Protein AF-X0S7B4-F1 (afdb_monomer_lite)

Radius of gyration: 12.36 Å; chains: 1; bounding box: 26×32×29 Å

Secondary structure (DSSP, 8-state):
------TT--SHHHHHHHHHTTT-HHHHHHHHHHHHHHPPTT-TT-HHHHHHHHHHHHHHHHTTT---HHHHHHHHHHHHH-TT-

Foldseek 3Di:
DDPDQDPQCPDPQLVLLCVVVVNDNQLSVQLVVLQVVQQDVPLQPPPVSLVSSLVSNCVSCVVVVRNDSVSSVVVSVVVSPDPVD

Organism: NCBI:txid412755

pLDDT: mean 93.9, std 8.5, range [40.59, 98.44]

Structure (mmCIF, N/CA/C/O backbone):
data_AF-X0S7B4-F1
#
_entry.id   AF-X0S7B4-F1
#
loop_
_atom_site.group_PDB
_atom_site.id
_atom_site.type_symbol
_atom_site.label_atom_id
_atom_site.label_alt_id
_atom_site.label_comp_id
_atom_site.label_asym_id
_atom_site.label_entity_id
_atom_site.label_seq_id
_atom_site.pdbx_PDB_ins_code
_atom_site.Cartn_x
_atom_site.Cartn_y
_atom_site.Cartn_z
_atom_site.occupancy
_atom_site.B_iso_or_equiv
_atom_site.auth_seq_id
_atom_site.auth_comp_id
_atom_site.auth_asym_id
_atom_site.auth_atom_id
_atom_site.pdbx_PDB_model_num
ATOM 1 N N . SER A 1 1 ? -0.763 -24.148 -15.249 1.00 40.59 1 SER A N 1
ATOM 2 C CA . SER A 1 1 ? 0.619 -23.746 -14.948 1.00 40.59 1 SER A CA 1
ATOM 3 C C . SER A 1 1 ? 0.705 -23.412 -13.477 1.00 40.59 1 SER A C 1
ATOM 5 O O . SER A 1 1 ? -0.045 -22.558 -13.033 1.00 40.59 1 SER A O 1
ATOM 7 N N . SER A 1 2 ? 1.509 -24.136 -12.705 1.00 52.81 2 SER A N 1
ATOM 8 C CA . SER A 1 2 ? 1.779 -23.821 -11.300 1.00 52.81 2 SER A CA 1
ATOM 9 C C . SER A 1 2 ? 2.778 -22.667 -11.248 1.00 52.81 2 SER A C 1
ATOM 11 O O . SER A 1 2 ? 3.939 -22.855 -11.607 1.00 52.81 2 SER A O 1
ATOM 13 N N . THR A 1 3 ? 2.326 -21.470 -10.872 1.00 67.38 3 THR A N 1
ATOM 14 C CA . THR A 1 3 ? 3.205 -20.338 -10.557 1.00 67.38 3 THR A CA 1
ATOM 15 C C . THR A 1 3 ? 4.091 -20.744 -9.380 1.00 67.38 3 THR A C 1
ATOM 17 O O . THR A 1 3 ? 3.598 -21.015 -8.284 1.00 67.38 3 THR A O 1
ATOM 20 N N . ASN A 1 4 ? 5.399 -20.860 -9.618 1.00 85.56 4 ASN A N 1
ATOM 21 C CA . ASN A 1 4 ? 6.371 -21.084 -8.552 1.00 85.56 4 ASN A CA 1
ATOM 22 C C . ASN A 1 4 ? 6.653 -19.739 -7.888 1.00 85.56 4 ASN A C 1
ATOM 24 O O . ASN A 1 4 ? 7.440 -18.946 -8.395 1.00 85.56 4 ASN A O 1
ATOM 28 N N . TYR A 1 5 ? 5.983 -19.486 -6.768 1.00 90.69 5 TYR A N 1
ATOM 29 C CA . TYR A 1 5 ? 6.244 -18.311 -5.948 1.00 90.69 5 TYR A CA 1
ATOM 30 C C . TYR A 1 5 ? 7.575 -18.457 -5.193 1.00 90.69 5 TYR A C 1
ATOM 32 O O . TYR A 1 5 ? 7.897 -19.562 -4.739 1.00 90.69 5 TYR A O 1
ATOM 40 N N . PRO A 1 6 ? 8.329 -17.359 -4.997 1.00 92.94 6 PRO A N 1
ATOM 41 C CA . PRO A 1 6 ? 9.468 -17.342 -4.087 1.00 92.94 6 PRO A CA 1
ATOM 42 C C . PRO A 1 6 ? 9.068 -17.804 -2.681 1.00 92.94 6 PRO A C 1
ATOM 44 O O . PRO A 1 6 ? 7.940 -17.590 -2.236 1.00 92.94 6 PRO A O 1
ATOM 47 N N . SER A 1 7 ? 10.004 -18.399 -1.939 1.00 91.62 7 SER A N 1
ATOM 48 C CA . SER A 1 7 ? 9.731 -18.983 -0.613 1.00 91.62 7 SER A CA 1
ATOM 49 C C . SER A 1 7 ? 9.161 -17.983 0.402 1.00 91.62 7 SER A C 1
ATOM 51 O O . SER A 1 7 ? 8.385 -18.371 1.275 1.00 91.62 7 SER A O 1
ATOM 53 N N . LYS A 1 8 ? 9.505 -16.694 0.275 1.00 92.62 8 LYS A N 1
ATOM 54 C CA . LYS A 1 8 ? 8.991 -15.606 1.121 1.00 92.62 8 LYS A CA 1
ATOM 55 C C . LYS A 1 8 ? 7.539 -15.211 0.792 1.00 92.62 8 LYS A C 1
ATOM 57 O O . LYS A 1 8 ? 6.841 -14.689 1.662 1.00 92.62 8 LYS A O 1
ATOM 62 N N . ILE A 1 9 ? 7.059 -15.506 -0.419 1.00 94.69 9 ILE A N 1
ATOM 63 C CA . ILE A 1 9 ? 5.695 -15.239 -0.905 1.00 94.69 9 ILE A CA 1
ATOM 64 C C . ILE A 1 9 ? 4.783 -16.420 -0.517 1.00 94.69 9 ILE A C 1
ATOM 66 O O . ILE A 1 9 ? 4.265 -17.199 -1.324 1.00 94.69 9 ILE A O 1
ATOM 70 N N . ASN A 1 10 ? 4.640 -16.587 0.796 1.00 93.44 10 ASN A N 1
ATOM 71 C CA . ASN A 1 10 ? 4.060 -17.768 1.435 1.00 93.44 10 ASN A CA 1
ATOM 72 C C . ASN A 1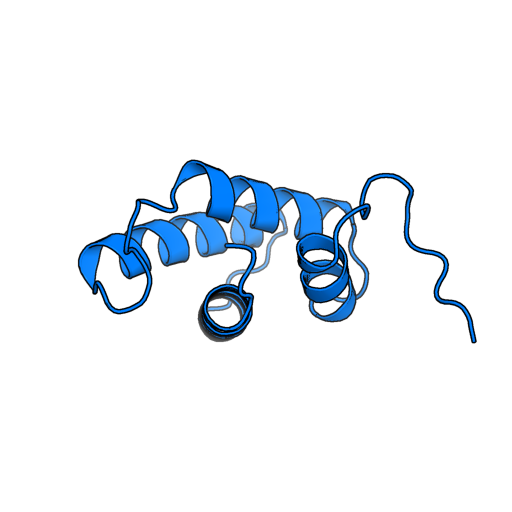 10 ? 2.595 -17.611 1.880 1.00 93.44 10 ASN A C 1
ATOM 74 O O . ASN A 1 10 ? 2.048 -18.532 2.483 1.00 93.44 10 ASN A O 1
ATOM 78 N N . SER A 1 11 ? 1.948 -16.485 1.569 1.00 92.75 11 SER A N 1
ATOM 79 C CA . SER A 1 11 ? 0.534 -16.227 1.867 1.00 92.75 11 SER A CA 1
ATOM 80 C C . SER A 1 11 ? -0.222 -15.773 0.619 1.00 92.75 11 SER A C 1
ATOM 82 O O . SER A 1 11 ? 0.371 -15.245 -0.321 1.00 92.75 11 SER A O 1
ATOM 84 N N . ASN A 1 12 ? -1.546 -15.956 0.607 1.00 92.44 12 ASN A N 1
ATOM 85 C CA . ASN A 1 12 ? -2.397 -15.482 -0.493 1.00 92.44 12 ASN A CA 1
ATOM 86 C C . ASN A 1 12 ? -2.292 -13.965 -0.679 1.00 92.44 12 ASN A C 1
ATOM 88 O O . ASN A 1 12 ? -2.284 -13.476 -1.804 1.00 92.44 12 ASN A O 1
ATOM 92 N N . VAL A 1 13 ? -2.143 -13.251 0.434 1.00 93.38 13 VAL A N 1
ATOM 93 C CA . VAL A 1 13 ? -1.952 -11.805 0.486 1.00 93.38 13 VAL A CA 1
ATOM 94 C C . VAL A 1 13 ? -0.696 -11.374 -0.268 1.00 93.38 13 VAL A C 1
ATOM 96 O O . VAL A 1 13 ? -0.769 -10.582 -1.209 1.00 93.38 13 VAL A O 1
ATOM 99 N N . LYS A 1 14 ? 0.450 -11.969 0.084 1.00 95.12 14 LYS A N 1
ATOM 100 C CA . LYS A 1 14 ? 1.738 -11.683 -0.557 1.00 95.12 14 LYS A CA 1
ATOM 101 C C . LYS A 1 14 ? 1.751 -12.091 -2.023 1.00 95.12 14 LYS A C 1
ATOM 103 O O . LYS A 1 14 ? 2.337 -11.391 -2.835 1.00 95.12 14 LYS A O 1
ATOM 108 N N . ARG A 1 15 ? 1.095 -13.204 -2.374 1.00 94.94 15 ARG A N 1
ATOM 109 C CA . ARG A 1 15 ? 0.952 -13.649 -3.772 1.00 94.94 15 ARG A CA 1
ATOM 110 C C . ARG A 1 15 ? 0.181 -12.635 -4.598 1.00 94.94 15 ARG A C 1
ATOM 112 O O . ARG A 1 15 ? 0.629 -12.266 -5.670 1.00 94.94 15 ARG A O 1
ATOM 119 N N . ALA A 1 16 ? -0.931 -12.135 -4.068 1.00 94.50 16 ALA A N 1
ATOM 120 C CA . ALA A 1 16 ? -1.712 -11.118 -4.751 1.00 94.50 16 ALA A CA 1
ATOM 121 C C . ALA A 1 16 ? -0.925 -9.811 -4.923 1.00 94.50 16 ALA A C 1
ATOM 123 O O . ALA A 1 16 ? -1.012 -9.204 -5.984 1.00 94.50 16 ALA A O 1
ATOM 124 N N . LEU A 1 17 ? -0.138 -9.390 -3.927 1.00 95.81 17 LEU A N 1
ATOM 125 C CA . LEU A 1 17 ? 0.773 -8.252 -4.083 1.00 95.81 17 LEU A CA 1
ATOM 126 C C . LEU A 1 17 ? 1.825 -8.518 -5.167 1.00 95.81 17 LEU A C 1
ATOM 128 O O . LEU A 1 17 ? 1.940 -7.726 -6.093 1.00 95.81 17 LEU A O 1
ATOM 132 N N . TYR A 1 18 ? 2.512 -9.656 -5.105 1.00 95.94 18 TYR A N 1
ATOM 133 C CA . TYR A 1 18 ? 3.515 -10.081 -6.085 1.00 95.94 18 TYR A CA 1
ATOM 134 C C . TYR A 1 18 ? 2.974 -10.074 -7.523 1.00 95.94 18 TYR A C 1
ATOM 136 O O . TYR A 1 18 ? 3.560 -9.447 -8.403 1.00 95.94 18 TYR A O 1
ATOM 144 N N . ASP A 1 19 ? 1.804 -10.678 -7.737 1.00 94.50 19 ASP A N 1
ATOM 145 C CA . ASP A 1 19 ? 1.149 -10.759 -9.047 1.00 94.50 19 ASP A CA 1
ATOM 146 C C . ASP A 1 19 ? 0.710 -9.375 -9.582 1.00 94.50 19 ASP A C 1
ATOM 148 O O . ASP A 1 19 ? 0.475 -9.226 -10.779 1.00 94.50 19 ASP A O 1
ATOM 152 N N . ASN A 1 20 ? 0.578 -8.363 -8.711 1.00 94.44 20 ASN A N 1
ATOM 153 C CA . ASN A 1 20 ? 0.164 -6.994 -9.062 1.00 94.44 20 ASN A CA 1
ATOM 154 C C . ASN A 1 20 ? 1.311 -5.965 -9.022 1.00 94.44 20 ASN A C 1
ATOM 156 O O . ASN A 1 20 ? 1.062 -4.782 -9.270 1.00 94.44 20 ASN A O 1
ATOM 160 N N . LEU A 1 21 ? 2.529 -6.394 -8.687 1.00 94.88 21 LEU A N 1
ATOM 161 C CA . LEU A 1 21 ? 3.727 -5.558 -8.546 1.00 94.88 21 LEU A CA 1
ATOM 162 C C . LEU A 1 21 ? 4.859 -6.100 -9.424 1.00 94.88 21 LEU A C 1
ATOM 164 O O . LEU A 1 21 ? 5.996 -6.244 -8.981 1.00 94.88 21 LEU A O 1
ATOM 168 N N . ASP A 1 22 ? 4.511 -6.471 -10.658 1.00 93.12 22 ASP A N 1
ATOM 169 C CA . ASP A 1 22 ? 5.430 -6.988 -11.679 1.00 93.12 22 ASP A CA 1
ATOM 170 C C . ASP A 1 22 ? 6.298 -8.165 -11.219 1.00 93.12 22 ASP A C 1
ATOM 172 O O . ASP A 1 22 ? 7.411 -8.362 -11.707 1.00 93.12 22 ASP A O 1
ATOM 176 N N . ASN A 1 23 ? 5.777 -8.996 -10.309 1.00 94.06 23 ASN A N 1
ATOM 177 C CA . ASN A 1 23 ? 6.496 -10.137 -9.746 1.00 94.06 23 ASN A CA 1
ATOM 178 C C . ASN A 1 23 ? 7.783 -9.733 -8.997 1.00 94.06 23 ASN A C 1
ATOM 180 O O . ASN A 1 23 ? 8.737 -10.513 -8.934 1.00 94.06 23 ASN A O 1
ATOM 184 N N . ASN A 1 24 ? 7.815 -8.525 -8.427 1.00 94.81 24 ASN A N 1
ATOM 185 C CA . ASN A 1 24 ? 8.887 -8.065 -7.55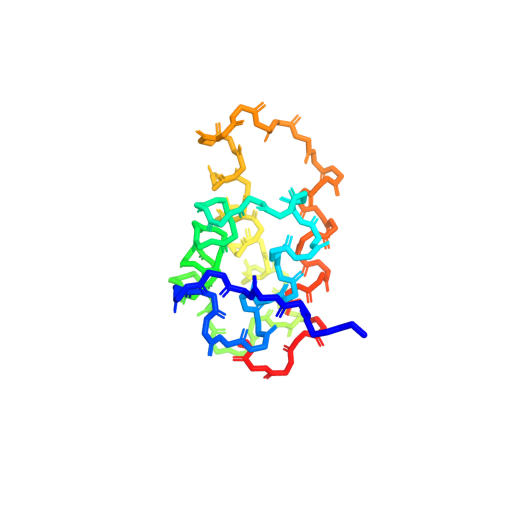1 1.00 94.81 24 ASN A CA 1
ATOM 186 C C . ASN A 1 24 ? 8.616 -8.535 -6.112 1.00 94.81 24 ASN A C 1
ATOM 188 O O . ASN A 1 24 ? 7.687 -8.065 -5.450 1.00 94.81 24 ASN A O 1
ATOM 192 N N . ASP A 1 25 ? 9.402 -9.500 -5.632 1.00 94.69 25 ASP A N 1
ATOM 193 C CA . ASP A 1 25 ? 9.228 -10.089 -4.306 1.00 94.69 25 ASP A CA 1
ATOM 194 C C . ASP A 1 25 ? 9.630 -9.149 -3.176 1.00 94.69 25 ASP A C 1
ATOM 196 O O . ASP A 1 25 ? 8.907 -9.085 -2.182 1.00 94.69 25 ASP A O 1
ATOM 200 N N . ASP A 1 26 ? 10.716 -8.393 -3.325 1.00 96.56 26 ASP A N 1
ATOM 201 C CA . ASP A 1 26 ? 11.130 -7.423 -2.309 1.00 96.56 26 ASP A CA 1
ATOM 202 C C . ASP A 1 26 ? 10.086 -6.307 -2.155 1.00 96.56 26 ASP A C 1
ATOM 204 O O . ASP A 1 26 ? 9.674 -6.007 -1.033 1.00 96.56 26 ASP A O 1
ATOM 208 N N . LEU A 1 27 ? 9.559 -5.771 -3.261 1.00 96.94 27 LEU A N 1
ATOM 209 C CA . LEU A 1 27 ? 8.508 -4.749 -3.217 1.00 96.94 27 LEU A CA 1
ATOM 210 C C . LEU A 1 27 ? 7.203 -5.298 -2.621 1.00 96.94 27 LEU A C 1
ATOM 212 O O . LEU A 1 27 ? 6.581 -4.652 -1.777 1.00 96.94 27 LEU A O 1
ATOM 216 N N . ALA A 1 28 ? 6.788 -6.506 -3.014 1.00 96.75 28 ALA A N 1
ATOM 217 C CA . ALA A 1 28 ? 5.590 -7.133 -2.460 1.00 96.75 28 ALA A CA 1
ATOM 218 C C . ALA A 1 28 ? 5.701 -7.358 -0.943 1.00 96.75 28 ALA A C 1
ATOM 220 O O . ALA A 1 28 ? 4.718 -7.181 -0.223 1.00 96.75 28 ALA A O 1
ATOM 221 N N . LEU A 1 29 ? 6.886 -7.730 -0.451 1.00 97.44 29 LEU A N 1
ATOM 222 C CA . LEU A 1 29 ? 7.144 -7.892 0.980 1.00 97.44 29 LEU A CA 1
ATOM 223 C C . LEU A 1 29 ? 7.168 -6.550 1.715 1.00 97.44 29 LEU A C 1
ATOM 225 O O . LEU A 1 29 ? 6.564 -6.457 2.781 1.00 97.44 29 LEU A O 1
ATOM 229 N N . GLN A 1 30 ? 7.796 -5.524 1.139 1.00 97.62 30 GLN A N 1
ATOM 230 C CA . GLN A 1 30 ? 7.867 -4.190 1.739 1.00 97.62 30 GLN A CA 1
ATOM 231 C C . GLN A 1 30 ? 6.475 -3.562 1.880 1.00 97.62 30 GLN A C 1
ATOM 233 O O . GLN A 1 30 ? 6.122 -3.015 2.927 1.00 97.62 30 GLN A O 1
ATOM 238 N N . VAL A 1 31 ? 5.640 -3.699 0.848 1.00 97.38 31 VAL A N 1
ATOM 239 C CA . VAL A 1 31 ? 4.246 -3.242 0.878 1.00 97.38 31 VAL A CA 1
ATOM 240 C C . VAL A 1 31 ? 3.430 -4.020 1.915 1.00 97.38 31 VAL A C 1
ATOM 242 O O . VAL A 1 31 ? 2.687 -3.404 2.682 1.00 97.38 31 VAL A O 1
ATOM 245 N N . ASP A 1 32 ? 3.568 -5.351 1.971 1.00 97.81 32 ASP A N 1
ATOM 246 C CA . ASP A 1 32 ? 2.880 -6.187 2.966 1.00 97.81 32 ASP A CA 1
ATOM 247 C C . ASP A 1 32 ? 3.246 -5.773 4.396 1.00 97.81 32 ASP A C 1
ATOM 249 O O . ASP A 1 32 ? 2.364 -5.546 5.226 1.00 97.81 32 ASP A O 1
ATOM 253 N N . GLU A 1 33 ? 4.539 -5.601 4.669 1.00 97.00 33 GLU A N 1
ATOM 254 C CA . GLU A 1 33 ? 5.045 -5.161 5.967 1.00 97.00 33 GLU A CA 1
ATOM 255 C C . GLU A 1 33 ? 4.524 -3.765 6.335 1.00 97.00 33 GLU A C 1
ATOM 257 O O . GLU A 1 33 ? 4.021 -3.562 7.446 1.00 97.00 33 GLU A O 1
ATOM 262 N N . GLY A 1 34 ? 4.550 -2.817 5.395 1.00 96.62 34 GLY A N 1
ATOM 263 C CA . GLY A 1 34 ? 3.985 -1.483 5.585 1.00 96.62 34 GLY A CA 1
ATOM 264 C C . GLY A 1 34 ? 2.496 -1.523 5.941 1.00 96.62 34 GLY A C 1
ATOM 265 O O . GLY A 1 34 ? 2.056 -0.853 6.879 1.00 96.62 34 GLY A O 1
ATOM 266 N N . ILE A 1 35 ? 1.705 -2.350 5.256 1.00 96.81 35 ILE A N 1
ATOM 267 C CA . ILE A 1 35 ? 0.277 -2.502 5.563 1.00 96.81 35 ILE A CA 1
ATOM 268 C C . ILE A 1 35 ? 0.090 -3.129 6.946 1.00 96.81 35 ILE A C 1
ATOM 270 O O . ILE A 1 35 ? -0.676 -2.598 7.750 1.00 96.81 35 ILE A O 1
ATOM 274 N N . VAL A 1 36 ? 0.779 -4.228 7.258 1.00 96.56 36 VAL A N 1
ATOM 275 C CA . VAL A 1 36 ? 0.633 -4.940 8.540 1.00 96.56 36 VAL A CA 1
ATOM 276 C C . VA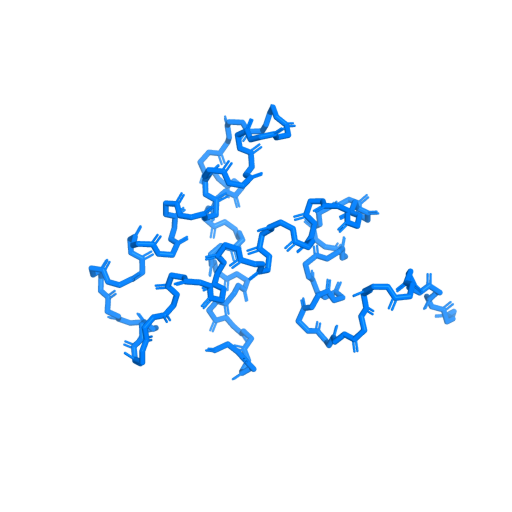L A 1 36 ? 1.020 -4.061 9.729 1.00 96.56 36 VAL A C 1
ATOM 278 O O . VAL A 1 36 ? 0.322 -4.084 10.743 1.00 96.56 36 VAL A O 1
ATOM 281 N N . ASN A 1 37 ? 2.071 -3.253 9.599 1.00 96.81 37 ASN A N 1
ATOM 282 C CA . ASN A 1 37 ? 2.557 -2.391 10.677 1.00 96.81 37 ASN A CA 1
ATOM 283 C C . ASN A 1 37 ? 1.631 -1.200 10.966 1.00 96.81 37 ASN A C 1
ATOM 285 O O . ASN A 1 37 ? 1.547 -0.746 12.109 1.00 96.81 37 ASN A O 1
ATOM 289 N N . TYR A 1 38 ? 0.927 -0.690 9.952 1.00 95.88 38 TYR A N 1
ATOM 290 C CA . TYR A 1 38 ? 0.085 0.504 10.086 1.00 95.88 38 TYR A CA 1
ATOM 291 C C . TYR A 1 38 ? -1.416 0.210 10.115 1.00 95.88 38 TYR A C 1
ATOM 293 O O . TYR A 1 38 ? -2.196 1.075 10.534 1.00 95.88 38 TYR A O 1
ATOM 301 N N . LYS A 1 39 ? -1.857 -0.986 9.705 1.00 95.25 39 LYS A N 1
ATOM 302 C CA . LYS A 1 39 ? -3.272 -1.355 9.776 1.00 95.25 39 LYS A CA 1
ATOM 303 C C . LYS A 1 39 ? -3.701 -1.452 11.236 1.00 95.25 39 LYS A C 1
ATOM 305 O O . LYS A 1 39 ? -3.181 -2.227 12.033 1.00 95.25 39 LYS A O 1
ATOM 310 N N . GLN A 1 40 ? -4.700 -0.658 11.585 1.00 95.94 40 GLN A N 1
ATOM 311 C CA . GLN A 1 40 ? -5.367 -0.742 12.878 1.00 95.94 40 GLN A CA 1
ATOM 312 C C . GLN A 1 40 ? -6.635 -1.588 12.752 1.00 95.94 40 GLN A C 1
ATOM 314 O O . GLN A 1 40 ? -7.183 -1.743 11.661 1.00 95.94 40 GLN A O 1
ATOM 319 N N . ASP A 1 41 ? -7.152 -2.096 13.869 1.00 94.88 41 ASP A N 1
ATOM 320 C CA . ASP A 1 41 ? -8.451 -2.772 13.864 1.00 94.88 41 ASP A CA 1
ATOM 321 C C . ASP A 1 41 ? -9.542 -1.869 13.255 1.00 94.88 41 ASP A C 1
ATOM 323 O O . ASP A 1 41 ? -9.570 -0.656 13.504 1.00 94.88 41 ASP A O 1
ATOM 327 N N . GLY A 1 42 ? -10.397 -2.432 12.399 1.00 94.69 42 GLY A N 1
ATOM 328 C CA . GLY A 1 42 ? -11.434 -1.676 11.689 1.00 94.69 42 GLY A CA 1
ATOM 329 C C . GLY A 1 42 ? -10.898 -0.540 10.803 1.00 94.69 42 GLY A C 1
ATOM 330 O O . GLY A 1 42 ? -11.536 0.509 10.694 1.00 94.69 42 GLY A O 1
ATOM 331 N N . TRP A 1 43 ? -9.700 -0.685 10.223 1.00 96.88 43 TRP A N 1
ATOM 332 C CA . TRP A 1 43 ? -9.128 0.336 9.338 1.00 96.88 43 TRP A CA 1
ATOM 333 C C . TRP A 1 43 ? -9.918 0.508 8.039 1.00 96.88 43 TRP A C 1
ATOM 335 O O . TRP A 1 43 ? -10.085 1.635 7.580 1.00 96.88 43 TRP A O 1
ATOM 345 N N . LYS A 1 44 ? -10.447 -0.583 7.477 1.00 95.06 44 LYS A N 1
ATOM 346 C CA . LYS A 1 44 ? -11.275 -0.557 6.265 1.00 95.06 44 LYS A CA 1
ATOM 347 C C . LYS A 1 44 ? -12.548 0.254 6.519 1.00 95.06 44 LYS A C 1
ATOM 349 O O . LYS A 1 44 ? -13.294 -0.020 7.454 1.00 95.06 44 LYS A O 1
ATOM 354 N N . GLY A 1 45 ? -12.793 1.260 5.687 1.00 94.81 45 GLY A N 1
ATOM 355 C CA . GLY A 1 45 ? -13.905 2.202 5.821 1.00 94.81 45 GLY A CA 1
ATOM 356 C C . GLY A 1 45 ? -13.641 3.367 6.782 1.00 94.81 45 GLY A C 1
ATOM 357 O O . GLY A 1 45 ? -14.429 4.313 6.815 1.00 94.81 45 GLY A O 1
ATOM 358 N N . ASN A 1 46 ? -12.535 3.364 7.535 1.00 97.75 46 ASN A N 1
ATOM 359 C CA . ASN A 1 46 ? -12.166 4.477 8.405 1.00 97.75 46 ASN A CA 1
ATOM 360 C C . ASN A 1 46 ? -11.160 5.402 7.709 1.00 97.75 46 ASN A C 1
ATOM 362 O O . ASN A 1 46 ? -9.980 5.083 7.603 1.00 97.75 46 ASN A O 1
ATOM 366 N N . ARG A 1 47 ? -11.603 6.602 7.314 1.00 96.81 47 ARG A N 1
ATOM 367 C CA . ARG A 1 47 ? -10.793 7.559 6.535 1.00 96.81 47 ARG A CA 1
ATOM 368 C C . ARG A 1 47 ? -9.410 7.860 7.129 1.00 96.81 47 ARG A C 1
ATOM 370 O O . ARG A 1 47 ? -8.455 8.038 6.380 1.00 96.81 47 ARG A O 1
ATOM 377 N N . ILE A 1 48 ? -9.296 7.974 8.455 1.00 97.50 48 ILE A N 1
ATOM 378 C CA . ILE A 1 48 ? -8.022 8.320 9.107 1.00 97.50 48 ILE A CA 1
ATOM 379 C C . ILE A 1 48 ? -7.072 7.123 9.068 1.00 97.50 48 ILE A C 1
ATOM 381 O O . ILE A 1 48 ? -5.911 7.279 8.697 1.00 97.50 48 ILE A O 1
ATOM 385 N N . LYS A 1 49 ? -7.578 5.933 9.396 1.00 97.81 49 LYS A N 1
ATOM 386 C CA . LYS A 1 49 ? -6.790 4.695 9.396 1.00 97.81 49 LYS A CA 1
ATOM 387 C C . LYS A 1 49 ? -6.394 4.279 7.977 1.00 97.81 49 LYS A C 1
ATOM 389 O O . LYS A 1 49 ? -5.244 3.927 7.747 1.00 97.81 49 LYS A O 1
ATOM 394 N N . GLU A 1 50 ? -7.295 4.416 7.003 1.00 97.69 50 GLU A N 1
ATOM 395 C CA . GLU A 1 50 ? -6.965 4.205 5.587 1.00 97.69 50 GLU A CA 1
ATOM 396 C C . GLU A 1 50 ? -5.867 5.158 5.119 1.00 97.69 50 GLU A C 1
ATOM 398 O O . GLU A 1 50 ? -4.967 4.732 4.406 1.00 97.69 50 GLU A O 1
ATOM 403 N N . LYS A 1 51 ? -5.875 6.424 5.562 1.00 97.75 51 LYS A N 1
ATOM 404 C CA . LYS A 1 51 ? -4.799 7.369 5.234 1.00 97.75 51 LYS A CA 1
ATOM 405 C C . LYS A 1 51 ? -3.446 6.938 5.812 1.00 97.75 51 LYS A C 1
ATOM 407 O O . LYS A 1 51 ? -2.427 7.155 5.165 1.00 97.75 51 LYS A O 1
ATOM 412 N N . GLN A 1 52 ? -3.419 6.332 7.000 1.00 97.81 52 GLN A N 1
ATOM 413 C CA . GLN A 1 52 ? -2.180 5.802 7.584 1.00 97.81 52 GLN A CA 1
ATOM 414 C C . GLN A 1 52 ? -1.628 4.640 6.756 1.00 97.81 52 GLN A C 1
ATOM 416 O O . GLN A 1 52 ? -0.460 4.673 6.383 1.00 97.81 52 GLN A O 1
ATOM 421 N N . VAL A 1 53 ? -2.480 3.677 6.393 1.00 97.94 53 VAL A N 1
ATOM 422 C CA . VAL A 1 53 ? -2.090 2.552 5.526 1.00 97.94 53 VAL A CA 1
ATOM 423 C C . VAL A 1 53 ? -1.666 3.047 4.142 1.00 97.94 53 VAL A C 1
ATOM 425 O O . VAL A 1 53 ? -0.640 2.622 3.626 1.00 97.94 53 VAL A O 1
ATOM 428 N N . LYS A 1 54 ? -2.393 4.008 3.565 1.00 98.25 54 LYS A N 1
ATOM 429 C CA . LYS A 1 54 ? -2.044 4.637 2.286 1.00 98.25 54 LYS A CA 1
ATOM 430 C C . LYS A 1 54 ? -0.652 5.266 2.314 1.00 98.25 54 LYS A C 1
ATOM 432 O O . LYS A 1 54 ? 0.111 5.101 1.373 1.00 98.25 54 LYS A O 1
ATOM 437 N N . ASN A 1 55 ? -0.322 5.984 3.385 1.00 98.19 55 ASN A N 1
ATOM 438 C CA . ASN A 1 55 ? 1.002 6.580 3.532 1.00 98.19 55 ASN A CA 1
ATOM 439 C C . ASN A 1 55 ? 2.093 5.513 3.692 1.00 98.19 55 ASN A C 1
ATOM 441 O O . ASN A 1 55 ? 3.168 5.686 3.137 1.00 98.19 55 ASN A O 1
ATOM 445 N N . ALA A 1 56 ? 1.816 4.410 4.395 1.00 98.00 56 ALA A N 1
ATOM 446 C CA . ALA A 1 56 ? 2.760 3.298 4.498 1.00 98.00 56 ALA A CA 1
ATOM 447 C C . ALA A 1 56 ? 3.031 2.651 3.128 1.00 98.00 56 ALA A C 1
ATOM 449 O O . ALA A 1 56 ? 4.183 2.409 2.788 1.00 98.00 56 ALA A O 1
ATOM 450 N N . ILE A 1 57 ? 1.984 2.451 2.320 1.00 97.94 57 ILE A N 1
ATOM 451 C CA . ILE A 1 57 ? 2.107 1.967 0.936 1.00 97.94 57 ILE A CA 1
ATOM 452 C C . ILE A 1 57 ? 2.927 2.944 0.088 1.00 97.94 57 ILE A C 1
ATOM 454 O O . ILE A 1 57 ? 3.805 2.507 -0.645 1.00 97.94 57 ILE A O 1
ATOM 458 N N . ARG A 1 58 ? 2.663 4.255 0.194 1.00 98.44 58 ARG A N 1
ATOM 459 C CA . ARG A 1 58 ? 3.430 5.269 -0.541 1.00 98.44 58 ARG A CA 1
ATOM 460 C C . ARG A 1 58 ? 4.914 5.200 -0.195 1.00 98.44 58 ARG A C 1
ATOM 462 O O . ARG A 1 58 ? 5.721 5.078 -1.101 1.00 98.44 58 ARG A O 1
ATOM 469 N N . ASN A 1 59 ? 5.256 5.186 1.092 1.00 97.88 59 ASN A N 1
ATOM 470 C CA . ASN A 1 59 ? 6.652 5.097 1.519 1.00 97.88 59 ASN A CA 1
ATOM 471 C C . ASN A 1 59 ? 7.335 3.825 0.981 1.00 97.88 59 ASN A C 1
ATOM 473 O O . ASN A 1 59 ? 8.467 3.889 0.521 1.00 97.88 59 ASN A O 1
ATOM 477 N N . ALA A 1 60 ? 6.637 2.683 1.000 1.00 97.19 60 ALA A N 1
ATOM 478 C CA . ALA A 1 60 ? 7.158 1.430 0.455 1.00 97.19 60 ALA A CA 1
ATOM 479 C C . ALA A 1 60 ? 7.409 1.496 -1.061 1.00 97.19 60 ALA A C 1
ATOM 481 O O . ALA A 1 60 ? 8.343 0.871 -1.540 1.00 97.19 60 ALA A O 1
ATOM 482 N N . LEU A 1 61 ? 6.594 2.237 -1.817 1.00 97.25 61 LEU A N 1
ATOM 483 C CA . LEU A 1 61 ? 6.797 2.446 -3.254 1.00 97.25 61 LEU A CA 1
ATOM 484 C C . LEU A 1 61 ? 7.933 3.435 -3.546 1.00 97.25 61 LEU A C 1
ATOM 486 O O . LEU A 1 61 ? 8.745 3.187 -4.436 1.00 97.25 61 LEU A O 1
ATOM 490 N N . GLU A 1 62 ? 8.029 4.516 -2.770 1.00 97.31 62 GLU A N 1
ATOM 491 C CA . GLU A 1 62 ? 9.091 5.521 -2.896 1.00 97.31 62 GLU A CA 1
ATOM 492 C C . GLU A 1 62 ? 10.489 4.907 -2.688 1.00 97.31 62 GLU A C 1
ATOM 494 O O . GLU A 1 62 ? 11.434 5.296 -3.370 1.00 97.31 62 GLU A O 1
ATOM 499 N N . GLU A 1 63 ? 10.627 3.894 -1.821 1.00 95.88 63 GLU A N 1
ATOM 500 C CA . GLU A 1 63 ? 11.882 3.140 -1.634 1.00 95.88 63 GLU A CA 1
ATOM 501 C C . GLU A 1 63 ? 12.342 2.367 -2.885 1.00 95.88 63 GLU A C 1
ATOM 503 O O . GLU A 1 63 ? 13.510 1.989 -2.978 1.00 95.88 63 GLU A O 1
ATOM 508 N N . PHE A 1 64 ? 11.444 2.153 -3.848 1.00 96.12 64 PHE A N 1
ATOM 509 C CA . PHE A 1 64 ? 11.709 1.498 -5.131 1.00 96.12 64 PHE A CA 1
ATOM 510 C C . PHE A 1 64 ? 11.649 2.486 -6.308 1.00 96.12 64 PHE A C 1
ATOM 512 O O . PHE A 1 64 ? 11.463 2.065 -7.450 1.00 96.12 64 PHE A O 1
ATOM 519 N N . ASP A 1 65 ? 11.787 3.789 -6.039 1.00 96.75 65 ASP A N 1
ATOM 520 C CA . ASP A 1 65 ? 11.704 4.873 -7.028 1.00 96.75 65 ASP A CA 1
ATOM 521 C C . ASP A 1 65 ? 10.340 4.947 -7.755 1.00 96.75 65 ASP A C 1
ATOM 523 O O . ASP A 1 65 ? 10.239 5.455 -8.876 1.00 96.75 65 ASP A O 1
ATOM 527 N N . ILE A 1 66 ? 9.268 4.459 -7.116 1.00 95.75 66 ILE A N 1
ATOM 528 C CA . ILE A 1 66 ? 7.896 4.524 -7.635 1.00 95.75 66 ILE A CA 1
ATOM 529 C C . ILE A 1 66 ? 7.142 5.656 -6.920 1.00 95.75 66 ILE A C 1
ATOM 531 O O . ILE A 1 66 ? 6.571 5.466 -5.849 1.00 95.75 66 ILE A O 1
ATOM 535 N N . ASP A 1 67 ? 7.105 6.836 -7.541 1.00 95.38 6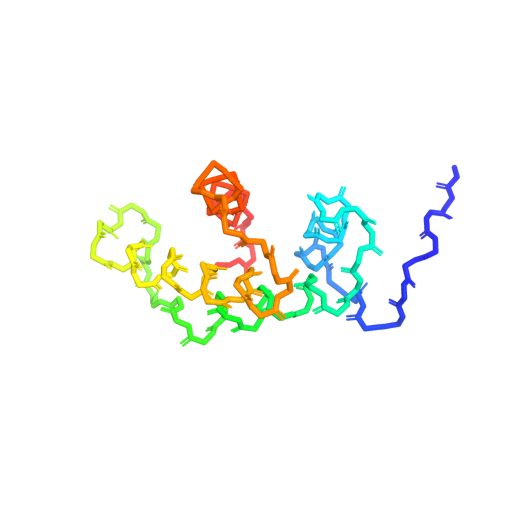7 ASP A N 1
ATOM 536 C CA . ASP A 1 67 ? 6.309 7.994 -7.097 1.00 95.38 67 ASP A CA 1
ATOM 537 C C . ASP A 1 67 ? 5.067 8.162 -7.991 1.00 95.38 67 ASP A C 1
ATOM 539 O O . ASP A 1 67 ? 4.987 9.044 -8.849 1.00 95.38 67 ASP A O 1
ATOM 543 N N . ASP A 1 68 ? 4.113 7.240 -7.843 1.00 95.94 68 ASP A N 1
ATOM 544 C CA . ASP A 1 68 ? 2.850 7.247 -8.587 1.00 95.94 68 ASP A CA 1
ATOM 545 C C . ASP A 1 68 ? 1.655 7.092 -7.632 1.00 95.94 68 ASP A C 1
ATOM 547 O O . ASP A 1 68 ? 1.401 6.041 -7.037 1.00 95.94 68 ASP A O 1
ATOM 551 N N . GLU A 1 69 ? 0.877 8.166 -7.490 1.00 96.69 69 GLU A N 1
ATOM 552 C CA . GLU A 1 69 ? -0.306 8.196 -6.625 1.00 96.69 69 GLU A CA 1
ATOM 553 C C . GLU A 1 69 ? -1.415 7.2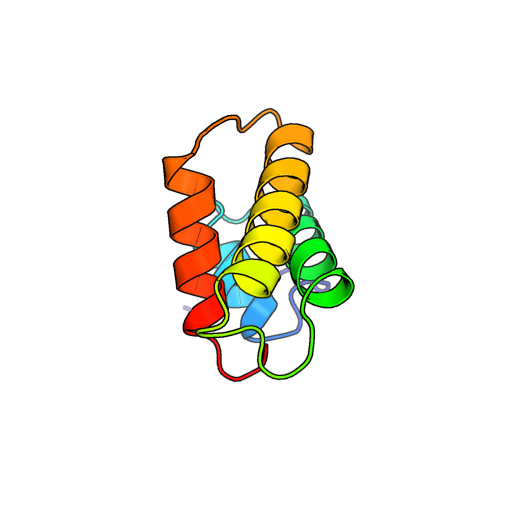28 -7.092 1.00 96.69 69 GLU A C 1
ATOM 555 O O . GLU A 1 69 ? -2.203 6.735 -6.278 1.00 96.69 69 GLU A O 1
ATOM 560 N N . GLY A 1 70 ? -1.485 6.935 -8.391 1.00 97.56 70 GLY A N 1
ATOM 561 C CA . GLY A 1 70 ? -2.379 5.933 -8.965 1.00 97.56 70 GLY A CA 1
ATOM 562 C C . GLY A 1 70 ? -1.995 4.512 -8.553 1.00 97.56 70 GLY A C 1
ATOM 563 O O . GLY A 1 70 ? -2.883 3.727 -8.202 1.00 97.56 70 GLY A O 1
ATOM 564 N N . GLU A 1 71 ? -0.698 4.200 -8.509 1.00 96.75 71 GLU A N 1
ATOM 565 C CA . GLU A 1 71 ? -0.183 2.931 -7.974 1.00 96.75 71 GLU A CA 1
ATOM 566 C C . GLU A 1 71 ? -0.530 2.780 -6.491 1.00 96.75 71 GLU A C 1
ATOM 568 O O . GLU A 1 71 ? -1.084 1.754 -6.082 1.00 96.75 71 GLU A O 1
ATOM 573 N N . VAL A 1 72 ? -0.305 3.832 -5.697 1.00 98.00 72 VAL A N 1
ATOM 574 C CA . VAL A 1 72 ? -0.657 3.864 -4.268 1.00 98.00 72 VAL A CA 1
ATOM 575 C C . VAL A 1 72 ? -2.141 3.540 -4.064 1.00 98.00 72 VAL A C 1
ATOM 577 O O . VAL A 1 72 ? -2.493 2.686 -3.244 1.00 98.00 72 VAL A O 1
ATOM 580 N N . GLU A 1 73 ? -3.032 4.191 -4.816 1.00 97.56 73 GLU A N 1
ATOM 581 C CA . GLU A 1 73 ? -4.479 3.959 -4.722 1.00 97.56 73 GLU A CA 1
ATOM 582 C C . GLU A 1 73 ? -4.885 2.564 -5.211 1.00 97.56 73 GLU A C 1
ATOM 584 O O . GLU A 1 73 ? -5.761 1.921 -4.614 1.00 97.56 73 GLU A O 1
ATOM 589 N N . ARG A 1 74 ? -4.238 2.048 -6.265 1.00 97.25 74 ARG A N 1
ATOM 590 C CA . ARG A 1 74 ? -4.485 0.685 -6.754 1.00 97.25 74 ARG A CA 1
ATOM 591 C C . ARG A 1 74 ? -4.138 -0.346 -5.685 1.00 97.25 74 ARG A C 1
ATOM 593 O O . ARG A 1 74 ? -4.953 -1.234 -5.418 1.00 97.25 74 ARG A O 1
ATOM 600 N N . ILE A 1 75 ? -2.972 -0.219 -5.058 1.00 96.94 75 ILE A N 1
ATOM 601 C CA . ILE A 1 75 ? -2.512 -1.136 -4.009 1.00 96.94 75 ILE A CA 1
ATOM 602 C C . ILE A 1 75 ? -3.389 -1.013 -2.763 1.00 96.94 75 ILE A C 1
ATOM 604 O O . ILE A 1 75 ? -3.802 -2.031 -2.210 1.00 96.94 75 ILE A O 1
ATOM 608 N N . LEU A 1 76 ? -3.759 0.202 -2.348 1.00 97.44 76 LEU A N 1
ATOM 609 C CA . LEU A 1 76 ? -4.678 0.395 -1.223 1.00 97.44 76 LEU A CA 1
ATOM 610 C C . LEU A 1 76 ? -6.023 -0.300 -1.479 1.00 97.44 76 LEU A C 1
ATOM 612 O O . LEU A 1 76 ? -6.562 -0.975 -0.597 1.00 97.44 76 LEU A O 1
ATOM 616 N N . LYS A 1 77 ? -6.566 -0.176 -2.694 1.00 96.75 77 LYS A N 1
ATOM 617 C CA . LYS A 1 77 ? -7.799 -0.864 -3.095 1.00 96.75 77 LYS A CA 1
ATOM 618 C C . LYS A 1 77 ? -7.628 -2.384 -3.092 1.00 96.75 77 LYS A C 1
ATOM 620 O O . LYS A 1 77 ? -8.528 -3.083 -2.626 1.00 96.75 77 LYS A O 1
ATOM 625 N N . LEU A 1 78 ? -6.495 -2.890 -3.579 1.00 96.00 78 LEU A N 1
ATOM 626 C CA . LEU A 1 78 ? -6.161 -4.313 -3.523 1.00 96.00 78 LEU A CA 1
ATOM 627 C C . LEU A 1 78 ? -6.137 -4.806 -2.070 1.00 96.00 78 LEU A C 1
ATOM 629 O O . LEU A 1 78 ? -6.837 -5.764 -1.752 1.00 96.00 78 LEU A O 1
ATOM 633 N N . ALA A 1 79 ? -5.433 -4.107 -1.178 1.00 95.31 79 ALA A N 1
ATOM 634 C CA . ALA A 1 79 ? -5.335 -4.442 0.241 1.00 95.31 79 ALA A CA 1
ATOM 635 C C . ALA A 1 79 ? -6.707 -4.456 0.938 1.00 95.31 79 ALA A C 1
ATOM 637 O O . ALA A 1 79 ? -7.024 -5.373 1.696 1.00 95.31 79 ALA A O 1
ATOM 638 N N . LYS A 1 80 ? -7.577 -3.486 0.637 1.00 94.88 80 LYS A N 1
ATOM 639 C CA . LYS A 1 80 ? -8.944 -3.432 1.188 1.00 94.88 80 LYS A CA 1
ATOM 640 C C . LYS A 1 80 ? -9.798 -4.642 0.799 1.00 94.88 80 LYS A C 1
ATOM 642 O O . LYS A 1 80 ? -10.649 -5.048 1.589 1.00 94.88 80 LYS A O 1
ATOM 647 N N . ASN A 1 81 ? -9.565 -5.219 -0.379 1.00 93.94 81 ASN A N 1
ATOM 648 C CA . ASN A 1 81 ? -10.320 -6.363 -0.896 1.00 93.94 81 ASN A CA 1
ATOM 649 C C . ASN A 1 81 ? -9.817 -7.721 -0.386 1.00 93.94 81 ASN A C 1
ATOM 651 O O . ASN A 1 81 ? -10.468 -8.737 -0.625 1.00 93.94 81 ASN A O 1
ATOM 655 N N . GLN A 1 82 ? -8.678 -7.767 0.303 1.00 90.19 82 GLN A N 1
ATOM 656 C CA . GLN A 1 82 ? -8.168 -9.005 0.882 1.00 90.19 82 GLN A CA 1
ATOM 657 C C . GLN A 1 82 ? -8.731 -9.204 2.288 1.00 90.19 82 GLN A C 1
ATOM 659 O O . GLN A 1 82 ? -8.629 -8.319 3.134 1.00 90.19 82 GLN A O 1
ATOM 664 N N . ASN A 1 83 ? -9.338 -10.364 2.546 1.00 85.75 83 ASN A N 1
ATOM 665 C CA . ASN A 1 83 ? -9.974 -10.661 3.836 1.00 85.75 83 ASN A CA 1
ATOM 666 C C . ASN A 1 83 ? -8.966 -10.875 4.973 1.00 85.75 83 ASN A C 1
ATOM 668 O O . ASN A 1 83 ? -9.305 -10.636 6.126 1.00 85.75 83 ASN A O 1
ATOM 672 N N . ASP A 1 84 ? -7.744 -11.286 4.638 1.00 83.62 84 ASP A N 1
ATOM 673 C CA . ASP A 1 84 ? -6.698 -11.627 5.607 1.00 83.62 84 ASP A CA 1
ATOM 674 C C . ASP A 1 84 ? -5.964 -10.384 6.169 1.00 83.62 84 ASP A 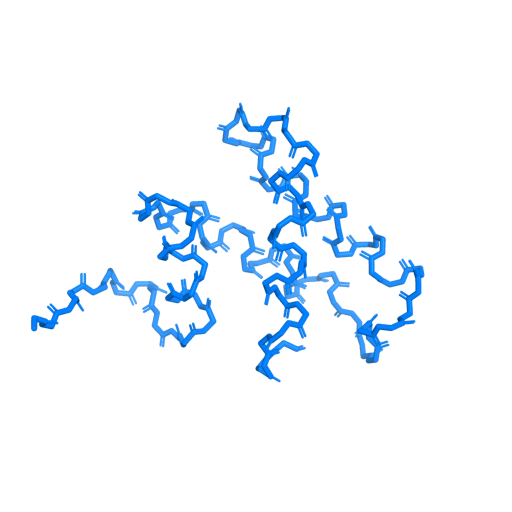C 1
ATOM 676 O O . ASP A 1 84 ? -5.143 -10.511 7.080 1.00 83.62 84 ASP A O 1
ATOM 680 N N . TYR A 1 85 ? -6.279 -9.179 5.666 1.00 84.31 85 TYR A N 1
ATOM 681 C CA . TYR A 1 85 ? -5.847 -7.889 6.229 1.00 84.31 85 TYR A CA 1
ATOM 682 C C . TYR A 1 85 ? -6.877 -7.275 7.171 1.00 84.31 85 TYR A C 1
ATOM 684 O O . TYR A 1 85 ? -6.457 -6.728 8.220 1.00 84.31 85 TYR A O 1
#

Sequence (85 aa):
SSTNYPSKINSNVKRALYDNLDNNDDLALQVDEGIVNYKQDGWKGNRIKEKQVKNAIRNALEEFDIDDEGEVERILKLAKNQNDY